Protein AF-U2KWL3-F1 (afdb_monomer_lite)

pLDDT: mean 84.76, std 9.49, range [51.09, 94.06]

Foldseek 3Di:
DKDKDFADLVNLLVVQLVCCVPPPVNVVVLVVVLVCQLCVLVVVVVVVCVVVDVVVQDPVNVVVSCVVSVVVSVCSNVVSVVVVSVVSSVVSVCVVVVPVVPLPGTMWMWDDDPVDIDIDRD

Radius of gyration: 23.92 Å; chains: 1; bounding box: 56×31×62 Å

Secondary structure (DSSP, 8-state):
-EEEEEE-HHHHHHHHHHHHHH-HHHHHHHHHHHHHHHHHHHHHHHHHHHHH-TTT--HHHHHHHHHHHHHHHHHHHHHHHHHHHHHHHHHHHHHHHHSTT-TTSEEEEEEE-SS-EEEEE-

Structure (mmCIF, N/CA/C/O backbone):
data_AF-U2KWL3-F1
#
_entry.id   AF-U2KWL3-F1
#
loop_
_atom_site.group_PDB
_atom_site.id
_atom_site.type_symbol
_atom_site.label_atom_id
_atom_site.label_alt_id
_atom_site.label_comp_id
_atom_site.label_asym_id
_atom_site.label_entity_id
_atom_site.label_seq_id
_atom_site.pdbx_PDB_ins_code
_atom_site.Cartn_x
_atom_site.Cartn_y
_atom_site.Cartn_z
_atom_site.occupancy
_atom_site.B_iso_or_equiv
_atom_site.auth_seq_id
_atom_site.auth_comp_id
_atom_site.auth_asym_id
_atom_site.auth_atom_id
_atom_site.pdbx_PDB_model_num
ATOM 1 N N . MET A 1 1 ? -26.536 -14.827 24.496 1.00 86.06 1 MET A N 1
ATOM 2 C CA . MET A 1 1 ? -25.288 -14.436 25.205 1.00 86.06 1 MET A CA 1
ATOM 3 C C . MET A 1 1 ? -25.002 -12.953 24.963 1.00 86.06 1 MET A C 1
ATOM 5 O O . MET A 1 1 ? -25.214 -12.506 23.842 1.00 86.06 1 MET A O 1
ATOM 9 N N . LYS A 1 2 ? -24.570 -12.182 25.977 1.00 82.00 2 LYS A N 1
ATOM 10 C CA . LYS A 1 2 ? -24.229 -10.749 25.838 1.00 82.00 2 LYS A CA 1
ATOM 11 C C . LYS A 1 2 ? -22.716 -10.561 25.938 1.00 82.00 2 LYS A C 1
ATOM 13 O O . LYS A 1 2 ? -22.127 -10.985 26.926 1.00 82.00 2 LYS A O 1
ATOM 18 N N . PHE A 1 3 ? -22.121 -9.891 24.957 1.00 85.31 3 PHE A N 1
ATOM 19 C CA . PHE A 1 3 ? -20.721 -9.477 24.981 1.00 85.31 3 PHE A CA 1
ATOM 20 C C . PHE A 1 3 ? -20.626 -7.965 24.932 1.00 85.31 3 PHE A C 1
ATOM 22 O O . PHE A 1 3 ? -21.244 -7.329 24.082 1.00 85.31 3 PHE A O 1
ATOM 29 N N . THR A 1 4 ? -19.832 -7.398 25.829 1.00 85.00 4 THR A N 1
ATOM 30 C CA . THR A 1 4 ? -19.517 -5.973 25.824 1.00 85.00 4 THR A CA 1
ATOM 31 C C . THR A 1 4 ? -18.040 -5.792 25.556 1.00 85.00 4 THR A C 1
ATOM 33 O O . THR A 1 4 ? -17.223 -6.406 26.238 1.00 85.00 4 THR A O 1
ATOM 36 N N . PHE A 1 5 ? -17.704 -4.949 24.593 1.00 86.00 5 PHE A N 1
ATOM 37 C CA . PHE A 1 5 ? -16.324 -4.603 24.273 1.00 86.00 5 PHE A CA 1
ATOM 38 C C . PHE A 1 5 ? -16.241 -3.117 23.953 1.00 86.00 5 PHE A C 1
ATOM 40 O O . PHE A 1 5 ? -17.236 -2.504 23.568 1.00 86.00 5 PHE A O 1
ATOM 47 N N . ASP A 1 6 ? -15.066 -2.541 24.149 1.00 87.75 6 ASP A N 1
ATOM 48 C CA . ASP A 1 6 ? -14.774 -1.165 23.772 1.00 87.75 6 ASP A CA 1
ATOM 49 C C . ASP A 1 6 ? -13.910 -1.194 22.515 1.00 87.75 6 ASP A C 1
ATOM 51 O O . ASP A 1 6 ? -12.843 -1.807 22.522 1.00 87.75 6 ASP A O 1
ATOM 55 N N . LEU A 1 7 ? -14.410 -0.624 21.417 1.00 87.12 7 LEU A N 1
ATOM 56 C CA . LEU A 1 7 ? -13.676 -0.616 20.160 1.00 87.12 7 LEU A CA 1
ATOM 57 C C . LEU A 1 7 ? -12.775 0.614 20.110 1.00 87.12 7 LEU A C 1
ATOM 59 O O . LEU A 1 7 ? -13.253 1.741 19.936 1.00 87.12 7 LEU A O 1
ATOM 63 N N . THR A 1 8 ? -11.469 0.384 20.228 1.00 89.62 8 THR A N 1
ATOM 64 C CA . THR A 1 8 ? -10.476 1.454 20.156 1.00 89.62 8 THR A CA 1
ATOM 65 C C . THR A 1 8 ? -10.111 1.790 18.707 1.00 89.62 8 THR A C 1
ATOM 67 O O . THR A 1 8 ? -10.338 1.015 17.774 1.00 89.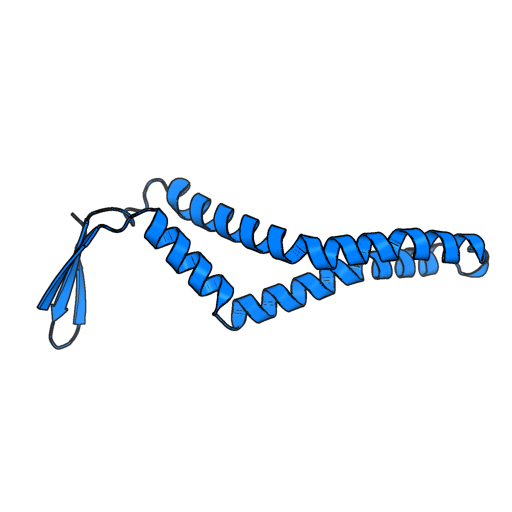62 8 THR A O 1
ATOM 70 N N . GLU A 1 9 ? -9.500 2.961 18.497 1.00 88.38 9 GLU A N 1
ATOM 71 C CA . GLU A 1 9 ? -8.929 3.321 17.192 1.00 88.38 9 GLU A CA 1
ATOM 72 C C . GLU A 1 9 ? -7.882 2.296 16.738 1.00 88.38 9 GLU A C 1
ATOM 74 O O . GLU A 1 9 ? -7.845 1.934 15.561 1.00 88.38 9 GLU A O 1
ATOM 79 N N . GLN A 1 10 ? -7.031 1.830 17.657 1.00 89.06 10 GLN A N 1
ATOM 80 C CA . GLN A 1 10 ? -5.968 0.883 17.327 1.00 89.06 10 GLN A CA 1
ATOM 81 C C . GLN A 1 10 ? -6.550 -0.439 16.831 1.00 89.06 10 GLN A C 1
ATOM 83 O O . GLN A 1 10 ? -6.139 -0.902 15.769 1.00 89.06 10 GLN A O 1
ATOM 88 N N . ASP A 1 11 ? -7.579 -0.962 17.500 1.00 90.19 11 ASP A N 1
ATOM 89 C CA . ASP A 1 11 ? -8.256 -2.194 17.081 1.00 90.19 11 ASP A CA 1
ATOM 90 C C . ASP A 1 11 ? -8.844 -2.066 15.672 1.00 90.19 11 ASP A C 1
ATOM 92 O O . ASP A 1 11 ? -8.701 -2.963 14.837 1.00 90.19 11 ASP A O 1
ATOM 96 N N . TYR A 1 12 ? -9.464 -0.920 15.368 1.00 88.81 12 TYR A N 1
ATOM 97 C CA . TYR A 1 12 ? -10.001 -0.645 14.038 1.00 88.81 12 TYR A CA 1
ATOM 98 C C . TYR A 1 12 ? -8.898 -0.623 12.970 1.00 88.81 12 TYR A C 1
ATOM 100 O O . TYR A 1 12 ? -9.040 -1.235 11.904 1.00 88.81 12 TYR A O 1
ATOM 108 N N . LEU A 1 13 ? -7.794 0.081 13.230 1.00 92.00 13 LEU A N 1
ATOM 109 C CA . LEU A 1 13 ? -6.683 0.183 12.283 1.00 92.00 13 LEU A CA 1
ATOM 110 C C . LEU A 1 13 ? -5.998 -1.167 12.074 1.00 92.00 13 LEU A C 1
ATOM 112 O O . LEU A 1 13 ? -5.724 -1.533 10.928 1.00 92.00 13 LEU A O 1
ATOM 116 N N . ASP A 1 14 ? -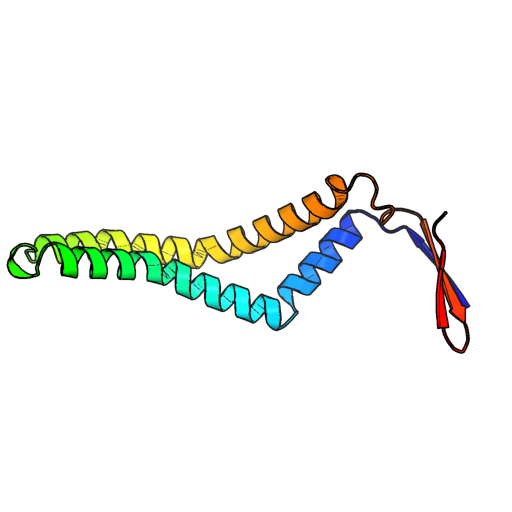5.774 -1.921 13.144 1.00 93.38 14 ASP A N 1
ATOM 117 C CA . ASP A 1 14 ? -5.128 -3.227 13.091 1.00 93.38 14 ASP A CA 1
ATOM 118 C C . ASP A 1 14 ? -5.992 -4.246 12.354 1.00 93.38 14 ASP A C 1
ATOM 120 O O . ASP A 1 14 ? -5.485 -4.954 11.481 1.00 93.38 14 ASP A O 1
ATOM 124 N N . PHE A 1 15 ? -7.306 -4.259 12.591 1.00 91.25 15 PHE A N 1
ATOM 125 C CA . PHE A 1 15 ? -8.242 -5.108 11.854 1.00 91.25 15 PHE A CA 1
ATOM 126 C C . PHE A 1 15 ? -8.247 -4.803 10.346 1.00 91.25 15 PHE A C 1
ATOM 128 O O . PHE A 1 15 ? -8.163 -5.708 9.503 1.00 91.25 15 PHE A O 1
ATOM 135 N N . ASN A 1 16 ? -8.291 -3.521 9.978 1.00 91.81 16 ASN A N 1
ATOM 136 C CA . ASN A 1 16 ? -8.260 -3.109 8.575 1.00 91.81 16 ASN A CA 1
ATOM 137 C C . ASN A 1 16 ? -6.918 -3.461 7.916 1.00 91.81 16 ASN A C 1
ATOM 139 O O . ASN A 1 16 ? -6.885 -4.027 6.821 1.00 91.81 16 ASN A O 1
ATOM 143 N N . MET A 1 17 ? -5.799 -3.198 8.593 1.00 93.62 17 MET A N 1
ATOM 144 C CA . MET A 1 17 ? -4.469 -3.535 8.081 1.00 93.62 17 MET A CA 1
ATOM 145 C C . MET A 1 17 ? -4.251 -5.048 7.995 1.00 93.62 17 MET A C 1
ATOM 147 O O . MET A 1 17 ? -3.616 -5.522 7.049 1.00 93.62 17 MET A O 1
ATOM 151 N N . PHE A 1 18 ? -4.804 -5.824 8.928 1.00 94.06 18 PHE A N 1
ATOM 152 C CA . PHE A 1 18 ? -4.819 -7.282 8.862 1.00 94.06 18 PHE A CA 1
ATOM 153 C C . PHE A 1 18 ? -5.575 -7.767 7.622 1.00 94.06 18 PHE A C 1
ATOM 155 O O . PHE A 1 18 ? -5.071 -8.618 6.883 1.00 94.06 18 PHE A O 1
ATOM 162 N N . THR A 1 19 ? -6.738 -7.181 7.337 1.00 92.12 19 THR A N 1
ATOM 163 C CA . THR A 1 19 ? -7.533 -7.503 6.146 1.00 92.12 19 THR A CA 1
ATOM 164 C C . THR A 1 19 ? -6.759 -7.195 4.864 1.00 92.12 19 THR A C 1
ATOM 166 O O . THR A 1 19 ? -6.645 -8.050 3.986 1.00 92.12 19 THR A O 1
ATOM 169 N N . VAL A 1 20 ? -6.134 -6.019 4.775 1.00 91.69 20 VAL A N 1
ATOM 170 C CA . VAL A 1 20 ? -5.308 -5.626 3.622 1.00 91.69 20 VAL A CA 1
ATOM 171 C C . VAL A 1 20 ? -4.135 -6.589 3.398 1.00 91.69 20 VAL A C 1
ATOM 173 O O . VAL A 1 20 ? -3.805 -6.911 2.254 1.00 91.69 20 VAL A O 1
ATOM 176 N N . LYS A 1 21 ? -3.503 -7.081 4.470 1.00 91.19 21 LYS A N 1
ATOM 177 C CA . LYS A 1 21 ? -2.346 -7.988 4.380 1.00 91.19 21 LYS A CA 1
ATOM 178 C C . LYS A 1 21 ? -2.730 -9.417 3.990 1.00 91.19 21 LYS A C 1
ATOM 180 O O . LYS A 1 21 ? -2.004 -10.050 3.222 1.00 91.19 21 LYS A O 1
ATOM 185 N N . ASN A 1 22 ? -3.853 -9.926 4.494 1.00 92.75 22 ASN A N 1
ATOM 186 C CA . ASN A 1 22 ? -4.202 -11.345 4.376 1.00 92.75 22 ASN A CA 1
ATOM 187 C C . ASN A 1 22 ? -5.209 -11.640 3.265 1.00 92.75 22 ASN A C 1
ATOM 189 O O . ASN A 1 22 ? -5.176 -12.715 2.655 1.00 92.75 22 ASN A O 1
ATOM 193 N N . TYR A 1 23 ? -6.088 -10.698 2.945 1.00 93.62 23 TYR A N 1
ATOM 194 C CA . TYR A 1 23 ? -7.148 -10.955 1.986 1.00 93.62 23 TYR A CA 1
ATOM 195 C C . TYR A 1 23 ? -6.601 -11.056 0.556 1.00 93.62 23 TYR A C 1
ATOM 197 O O . TYR A 1 23 ? -5.737 -10.285 0.123 1.00 93.62 23 TYR A O 1
ATOM 205 N N . GLN A 1 24 ? -7.070 -12.054 -0.198 1.00 92.88 24 GLN A N 1
ATOM 206 C CA . GLN A 1 24 ? -6.495 -12.389 -1.506 1.00 92.88 24 GLN A CA 1
ATOM 207 C C . GLN A 1 24 ? -6.670 -11.261 -2.529 1.00 92.88 24 GLN A C 1
ATOM 209 O O . GLN A 1 24 ? -5.773 -11.028 -3.339 1.00 92.88 24 GLN A O 1
ATOM 214 N N . PHE A 1 25 ? -7.791 -10.540 -2.470 1.00 90.81 25 PHE A N 1
ATOM 215 C CA . PHE A 1 25 ? -8.064 -9.397 -3.337 1.00 90.81 25 PHE A CA 1
ATOM 216 C C . PHE A 1 25 ? -6.996 -8.303 -3.195 1.00 90.81 25 PHE A C 1
ATOM 218 O O . PHE A 1 25 ? -6.358 -7.941 -4.184 1.00 90.81 25 PHE A O 1
ATOM 225 N N . TYR A 1 26 ? -6.717 -7.853 -1.967 1.00 89.88 26 TYR A N 1
ATOM 226 C CA . TYR A 1 26 ? -5.700 -6.829 -1.710 1.00 89.88 26 TYR A CA 1
ATOM 227 C C . TYR A 1 26 ? -4.290 -7.312 -2.046 1.00 89.88 26 TYR A C 1
ATOM 229 O O . TYR A 1 26 ? -3.508 -6.561 -2.629 1.00 89.88 26 TYR A O 1
ATOM 237 N N . ARG A 1 27 ? -3.970 -8.586 -1.781 1.00 91.75 27 ARG A N 1
ATOM 238 C CA . ARG A 1 27 ? -2.689 -9.177 -2.206 1.00 91.75 27 ARG A CA 1
ATOM 239 C C . ARG A 1 27 ? -2.516 -9.148 -3.727 1.00 91.75 27 ARG A C 1
ATOM 241 O O . ARG A 1 27 ? -1.446 -8.775 -4.209 1.00 91.75 27 ARG A O 1
ATOM 248 N N . ARG A 1 28 ? -3.561 -9.499 -4.487 1.00 92.88 28 ARG A N 1
ATOM 249 C CA . ARG A 1 28 ? -3.551 -9.432 -5.958 1.00 92.88 28 ARG A CA 1
ATOM 250 C C . ARG A 1 28 ? -3.405 -7.993 -6.444 1.00 92.88 28 ARG A C 1
ATOM 252 O O . ARG A 1 28 ? -2.524 -7.733 -7.256 1.00 92.88 28 ARG A O 1
ATOM 259 N N . GLN A 1 29 ? -4.193 -7.060 -5.909 1.00 91.56 29 GLN A N 1
ATOM 260 C CA . GLN A 1 29 ? -4.099 -5.642 -6.266 1.00 91.56 29 GLN A CA 1
ATOM 261 C C . GLN A 1 29 ? -2.711 -5.062 -5.984 1.00 91.56 29 GLN A C 1
ATOM 263 O O . GLN A 1 29 ? -2.122 -4.442 -6.864 1.00 91.56 29 GLN A O 1
ATOM 268 N N . ARG A 1 30 ? -2.142 -5.319 -4.799 1.00 92.12 30 ARG A N 1
ATOM 269 C CA . ARG A 1 30 ? -0.783 -4.887 -4.444 1.00 92.12 30 ARG A CA 1
ATOM 270 C C . ARG A 1 30 ? 0.247 -5.423 -5.434 1.00 92.12 30 ARG A C 1
ATOM 272 O O . ARG A 1 30 ? 1.131 -4.680 -5.849 1.00 92.12 30 ARG A O 1
ATOM 279 N N . LYS A 1 31 ? 0.140 -6.697 -5.827 1.00 93.12 31 LYS A N 1
ATOM 280 C CA . LYS A 1 31 ? 1.049 -7.304 -6.810 1.00 93.12 31 LYS A CA 1
ATOM 281 C C . LYS A 1 31 ? 0.904 -6.653 -8.189 1.00 93.12 31 LYS A C 1
ATOM 283 O O . LYS A 1 31 ? 1.918 -6.317 -8.789 1.00 93.12 31 LYS A O 1
ATOM 288 N N . LEU A 1 32 ? -0.327 -6.443 -8.658 1.00 93.50 32 LEU A N 1
ATOM 289 C CA . LEU A 1 32 ? -0.602 -5.791 -9.942 1.00 93.50 32 LEU A CA 1
ATOM 290 C C . LEU A 1 32 ? -0.069 -4.358 -9.970 1.00 93.50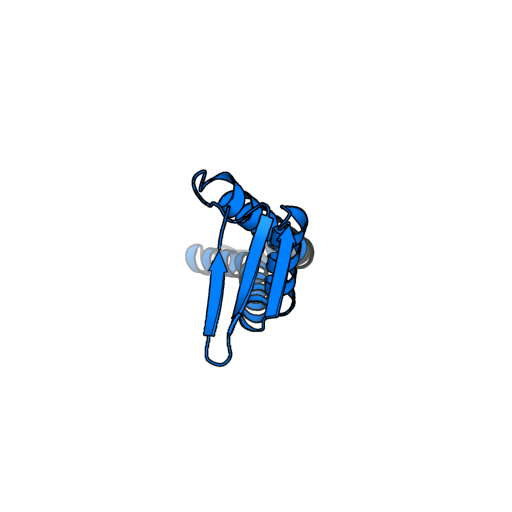 32 LEU A C 1
ATOM 292 O O . LEU A 1 32 ? 0.682 -4.013 -10.872 1.00 93.50 32 LEU A O 1
ATOM 296 N N . LEU A 1 33 ? -0.380 -3.553 -8.952 1.00 92.19 33 LEU A N 1
ATOM 297 C CA . LEU A 1 33 ? 0.099 -2.174 -8.854 1.00 92.19 33 LEU A CA 1
ATOM 298 C C . LEU A 1 33 ? 1.625 -2.098 -8.776 1.00 92.19 33 LEU A C 1
ATOM 300 O O . LEU A 1 33 ? 2.215 -1.231 -9.411 1.00 92.19 33 LEU A O 1
ATOM 304 N N . ARG A 1 34 ? 2.273 -3.025 -8.057 1.00 92.56 34 ARG A N 1
ATOM 305 C CA . ARG A 1 34 ? 3.739 -3.108 -8.013 1.00 92.56 34 ARG A CA 1
ATOM 306 C C . ARG A 1 34 ? 4.323 -3.363 -9.401 1.00 92.56 34 ARG A C 1
ATOM 308 O O . ARG A 1 34 ? 5.262 -2.683 -9.785 1.00 92.56 34 ARG A O 1
ATOM 315 N N . ILE A 1 35 ? 3.762 -4.316 -10.147 1.00 93.00 35 ILE A N 1
ATOM 316 C CA . ILE A 1 35 ? 4.213 -4.637 -11.509 1.00 93.00 35 ILE A CA 1
ATOM 317 C C . ILE A 1 35 ? 3.998 -3.438 -12.434 1.00 93.00 35 ILE A C 1
ATOM 319 O O . ILE A 1 35 ? 4.935 -3.024 -13.106 1.00 93.00 35 ILE A O 1
ATOM 323 N N . ILE A 1 36 ? 2.798 -2.851 -12.428 1.00 92.25 36 ILE A N 1
ATOM 324 C CA . ILE A 1 36 ? 2.467 -1.687 -13.259 1.00 92.25 36 ILE A CA 1
ATOM 325 C C . ILE A 1 36 ? 3.439 -0.542 -12.964 1.00 92.25 36 ILE A C 1
ATOM 327 O O . ILE A 1 36 ? 4.058 -0.023 -13.885 1.00 92.25 36 ILE A O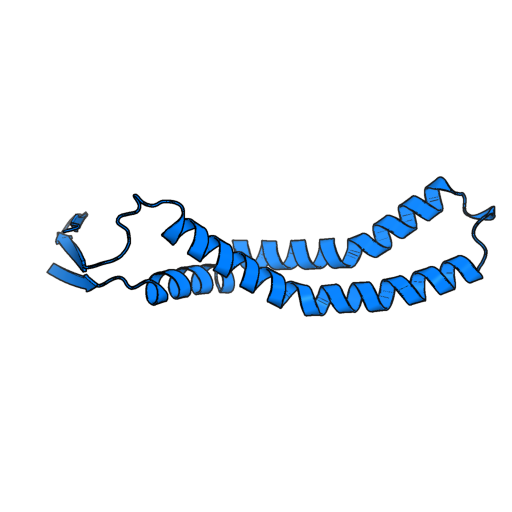 1
ATOM 331 N N . LEU A 1 37 ? 3.636 -0.190 -11.691 1.00 90.62 37 LEU A N 1
ATOM 332 C CA . LEU A 1 37 ? 4.497 0.929 -11.306 1.00 90.62 37 LEU A CA 1
ATOM 333 C C . LEU A 1 37 ? 5.966 0.699 -11.678 1.00 90.62 37 LEU A C 1
ATOM 335 O O . LEU A 1 37 ? 6.645 1.632 -12.093 1.00 90.62 37 LEU A O 1
ATOM 339 N N . THR A 1 38 ? 6.450 -0.539 -11.575 1.00 90.69 38 THR A N 1
ATOM 340 C CA . THR A 1 38 ? 7.806 -0.901 -12.004 1.00 90.69 38 THR A CA 1
ATOM 341 C C . THR A 1 38 ? 7.962 -0.903 -13.529 1.00 90.69 38 THR A C 1
ATOM 343 O O . THR A 1 38 ? 9.064 -0.678 -14.014 1.00 90.69 38 THR A O 1
ATOM 346 N N . LEU A 1 39 ? 6.888 -1.114 -14.295 1.00 90.88 39 LEU A N 1
ATOM 347 C CA . LEU A 1 39 ? 6.923 -1.121 -15.763 1.00 90.88 39 LEU A CA 1
ATOM 348 C C . LEU A 1 39 ? 6.676 0.251 -16.401 1.00 90.88 39 LEU A C 1
ATOM 350 O O . LEU A 1 39 ? 7.106 0.461 -17.534 1.00 90.88 39 LEU A O 1
ATOM 354 N N . ILE A 1 40 ? 6.027 1.188 -15.700 1.00 90.12 40 ILE A N 1
ATOM 355 C CA . ILE A 1 40 ? 5.769 2.552 -16.197 1.00 90.12 40 ILE A CA 1
ATOM 356 C C . ILE A 1 40 ? 7.025 3.213 -16.796 1.00 90.12 40 ILE A C 1
ATOM 358 O O . ILE A 1 40 ? 6.924 3.695 -17.923 1.00 90.12 40 ILE A O 1
ATOM 362 N N . PRO A 1 41 ? 8.201 3.200 -16.134 1.00 86.06 41 PRO A N 1
ATOM 363 C CA . PRO A 1 41 ? 9.408 3.827 -16.673 1.00 86.06 41 PRO A CA 1
ATOM 364 C C . PRO A 1 41 ? 9.820 3.249 -18.041 1.00 86.06 41 PRO A C 1
ATOM 366 O O . PRO A 1 41 ? 10.137 3.986 -18.975 1.00 86.06 41 PRO A O 1
ATOM 369 N N . PHE A 1 42 ? 9.719 1.929 -18.210 1.00 86.69 42 PHE A N 1
ATOM 370 C CA . PHE A 1 42 ? 9.989 1.265 -19.488 1.00 86.69 42 PHE A CA 1
ATOM 371 C C . PHE A 1 42 ? 8.944 1.607 -20.552 1.00 86.69 42 PHE A C 1
ATOM 373 O O . PHE A 1 42 ? 9.301 1.880 -21.696 1.00 86.69 42 PHE A O 1
ATOM 380 N N . GLY A 1 43 ? 7.663 1.653 -20.172 1.00 87.56 43 GLY A N 1
ATOM 381 C CA . GLY A 1 43 ? 6.582 2.077 -21.062 1.00 87.56 43 GLY A CA 1
ATOM 382 C C . GLY A 1 43 ? 6.778 3.507 -21.570 1.00 87.56 43 GLY A C 1
ATOM 383 O O . GLY A 1 43 ? 6.607 3.761 -22.760 1.00 87.56 43 GLY A O 1
ATOM 384 N N . THR A 1 44 ? 7.213 4.426 -20.702 1.00 84.88 44 THR A N 1
ATOM 385 C CA . THR A 1 44 ? 7.512 5.808 -21.106 1.00 84.88 44 THR A CA 1
ATOM 386 C C . THR A 1 44 ? 8.672 5.888 -22.092 1.00 84.88 44 THR A C 1
ATOM 388 O O . THR A 1 44 ? 8.582 6.632 -23.064 1.00 84.88 44 THR A O 1
ATOM 391 N N . GLY A 1 45 ? 9.717 5.074 -21.911 1.00 83.00 45 GLY A N 1
ATOM 392 C CA . GLY A 1 45 ? 10.811 4.993 -22.881 1.00 83.00 45 GLY A CA 1
ATOM 393 C C . GLY A 1 45 ? 10.395 4.432 -24.225 1.00 83.00 45 GLY A C 1
ATOM 394 O O . GLY A 1 45 ? 10.812 4.950 -25.254 1.00 83.00 45 GLY A O 1
ATOM 395 N N . LEU A 1 46 ? 9.548 3.401 -24.226 1.00 84.62 46 LEU A N 1
ATOM 396 C CA . LEU A 1 46 ? 9.036 2.812 -25.459 1.00 84.62 46 LEU A CA 1
ATOM 397 C C . LEU A 1 46 ? 8.210 3.828 -26.255 1.00 84.62 46 LEU A C 1
ATOM 399 O O . LEU A 1 46 ? 8.386 3.946 -27.462 1.00 84.62 46 LEU A O 1
ATOM 403 N N . ILE A 1 47 ? 7.339 4.584 -25.581 1.00 86.75 47 ILE A N 1
ATOM 404 C CA . ILE A 1 47 ? 6.548 5.646 -26.217 1.00 86.75 47 ILE A CA 1
ATOM 405 C C . ILE A 1 47 ? 7.469 6.725 -26.790 1.00 86.75 47 ILE A C 1
ATOM 407 O O . ILE A 1 47 ? 7.293 7.129 -27.934 1.00 86.75 47 ILE A O 1
ATOM 411 N N . PHE A 1 48 ? 8.466 7.164 -26.020 1.00 83.06 48 PHE A N 1
ATOM 412 C CA . PHE A 1 48 ? 9.434 8.161 -26.471 1.00 83.06 48 PHE A CA 1
ATOM 413 C C . PHE A 1 48 ? 10.204 7.685 -27.712 1.00 83.06 48 PHE A C 1
ATOM 415 O O . PHE A 1 48 ? 10.309 8.410 -28.698 1.00 83.06 48 PHE A O 1
ATOM 422 N N . TRP A 1 49 ? 10.641 6.423 -27.706 1.00 79.94 49 TRP A N 1
ATOM 423 C CA . TRP A 1 49 ? 11.309 5.786 -28.839 1.00 79.94 49 TRP A CA 1
ATOM 424 C C . TRP A 1 49 ? 10.425 5.700 -30.091 1.00 79.94 49 TRP A C 1
ATOM 426 O O . TRP A 1 49 ? 10.888 5.990 -31.194 1.00 79.94 49 TRP A O 1
ATOM 436 N N . LEU A 1 50 ? 9.143 5.360 -29.927 1.00 83.38 50 LEU A N 1
ATOM 437 C CA . LEU A 1 50 ? 8.175 5.310 -31.027 1.00 83.38 50 LEU A CA 1
ATOM 438 C C . LEU A 1 50 ? 7.858 6.697 -31.610 1.00 83.38 50 LEU A C 1
ATOM 440 O O . LEU A 1 50 ? 7.611 6.798 -32.808 1.00 83.38 50 LEU A O 1
ATOM 444 N N . LEU A 1 51 ? 7.846 7.749 -30.784 1.00 83.81 51 LEU A N 1
ATOM 445 C CA . LEU A 1 51 ? 7.501 9.111 -31.207 1.00 83.81 51 LEU A CA 1
ATOM 446 C C . LEU A 1 51 ? 8.660 9.845 -31.892 1.00 83.81 51 LEU A C 1
ATOM 448 O O . LEU A 1 51 ? 8.431 10.547 -32.874 1.00 83.81 51 LEU A O 1
ATOM 452 N N . GLU A 1 52 ? 9.890 9.709 -31.391 1.00 76.81 52 GLU A N 1
ATOM 453 C CA . GLU A 1 52 ? 11.048 10.425 -31.950 1.00 76.81 52 GLU A CA 1
ATOM 454 C C . GLU A 1 52 ? 11.734 9.685 -33.106 1.00 76.81 52 GLU A C 1
ATOM 456 O O . GLU A 1 52 ? 12.458 10.308 -33.885 1.00 76.81 52 GLU A O 1
ATOM 461 N N . GLY A 1 53 ? 11.446 8.391 -33.271 1.00 65.62 53 GLY A N 1
ATOM 462 C CA . GLY A 1 53 ? 11.994 7.549 -34.327 1.00 65.62 53 GLY A CA 1
ATOM 463 C C . GLY A 1 53 ? 13.367 6.978 -33.965 1.00 65.62 53 GLY A C 1
ATOM 464 O O . GLY A 1 53 ? 14.271 7.687 -33.523 1.00 65.62 53 GLY A O 1
ATOM 465 N N . ALA A 1 54 ? 13.539 5.674 -34.199 1.00 62.78 54 ALA A N 1
ATOM 466 C CA . ALA A 1 54 ? 14.747 4.928 -33.839 1.00 62.78 54 ALA A CA 1
ATOM 467 C C . ALA A 1 54 ? 16.040 5.496 -34.454 1.00 62.78 54 ALA A C 1
ATOM 469 O O . ALA A 1 54 ? 17.104 5.363 -33.861 1.00 62.78 54 ALA A O 1
ATOM 470 N N . GLU A 1 55 ? 15.950 6.157 -35.611 1.00 62.09 55 GLU A N 1
ATOM 471 C CA . GLU A 1 55 ? 17.101 6.726 -36.326 1.00 62.09 55 GLU A CA 1
ATOM 472 C C . GLU A 1 55 ? 17.680 7.984 -35.660 1.00 62.09 55 GLU A C 1
ATOM 474 O O . GLU A 1 55 ? 18.849 8.303 -35.867 1.00 62.09 55 GLU A O 1
ATOM 479 N N . ARG A 1 56 ? 16.894 8.694 -34.836 1.00 61.41 56 ARG A N 1
ATOM 480 C CA . ARG A 1 56 ? 17.373 9.854 -34.060 1.00 61.41 56 ARG A CA 1
ATOM 481 C C . ARG A 1 56 ? 18.000 9.460 -32.726 1.00 61.41 56 ARG A C 1
ATOM 483 O O . ARG A 1 56 ? 18.753 10.241 -32.147 1.00 61.41 56 ARG A O 1
ATOM 490 N N . LEU A 1 57 ? 17.689 8.265 -32.235 1.00 67.69 57 LEU A N 1
ATOM 491 C CA . LEU A 1 57 ? 18.081 7.798 -30.913 1.00 67.69 57 LEU A CA 1
ATOM 492 C C . LEU A 1 57 ? 19.332 6.931 -31.040 1.00 67.69 57 LEU A C 1
ATOM 494 O O . LEU A 1 57 ? 19.269 5.725 -31.265 1.00 67.69 57 LEU A O 1
ATOM 498 N N . GLY A 1 58 ? 20.491 7.577 -30.914 1.00 73.88 58 GLY A N 1
ATOM 499 C CA . GLY A 1 58 ? 21.783 6.898 -30.887 1.00 73.88 58 GLY A CA 1
ATOM 500 C C . GLY A 1 58 ? 21.936 5.952 -29.689 1.00 73.88 58 GLY A C 1
ATOM 501 O O . GLY A 1 58 ? 21.183 6.007 -28.714 1.00 73.88 58 GLY A O 1
ATOM 502 N N . VAL A 1 59 ? 22.963 5.099 -29.740 1.00 78.81 59 VAL A N 1
ATOM 503 C CA . VAL A 1 59 ? 23.283 4.118 -28.683 1.00 78.81 59 VAL A CA 1
ATOM 504 C C . VAL A 1 59 ? 23.417 4.784 -27.307 1.00 78.81 59 VAL A C 1
ATOM 506 O O . VAL A 1 59 ? 22.941 4.237 -26.313 1.00 78.81 59 VAL A O 1
ATOM 509 N N . ASP A 1 60 ? 23.967 5.998 -27.255 1.00 82.44 60 ASP A N 1
ATOM 510 C CA . ASP A 1 60 ? 24.140 6.772 -26.021 1.00 82.44 60 ASP A CA 1
ATOM 511 C C . ASP A 1 60 ? 22.813 7.086 -25.321 1.00 82.44 60 ASP A C 1
ATOM 513 O O . ASP A 1 60 ? 22.729 7.036 -24.092 1.00 82.44 60 ASP A O 1
ATOM 517 N N . PHE A 1 61 ? 21.748 7.347 -26.088 1.00 82.00 61 PHE A N 1
ATOM 518 C CA . PHE A 1 61 ? 20.418 7.573 -25.528 1.00 82.00 61 PHE A CA 1
ATOM 519 C C . PHE A 1 61 ? 19.874 6.302 -24.872 1.00 82.00 61 PHE A C 1
ATOM 521 O O . PHE A 1 61 ? 19.363 6.352 -23.756 1.00 82.00 61 PHE A O 1
ATOM 528 N N . ILE A 1 62 ? 20.017 5.153 -25.539 1.00 82.25 62 ILE A N 1
ATOM 529 C CA . ILE A 1 62 ? 19.551 3.859 -25.020 1.00 82.25 62 ILE A CA 1
ATOM 530 C C . ILE A 1 62 ? 20.293 3.516 -23.726 1.00 82.25 62 ILE A C 1
ATOM 532 O O . ILE A 1 62 ? 19.670 3.123 -22.737 1.00 82.25 62 ILE A O 1
ATOM 536 N N . VAL A 1 63 ? 21.615 3.703 -23.709 1.00 85.19 63 VAL A N 1
ATOM 537 C CA . VAL A 1 63 ? 22.443 3.464 -22.522 1.00 85.19 63 VAL A CA 1
ATOM 538 C C . VAL A 1 63 ? 22.042 4.409 -21.389 1.00 85.19 63 VAL A C 1
ATOM 540 O O . VAL A 1 63 ? 21.762 3.940 -20.287 1.00 85.19 63 VAL A O 1
ATOM 543 N N . GLY A 1 64 ? 21.934 5.715 -21.650 1.00 87.25 64 GLY A N 1
ATOM 544 C CA . GLY A 1 64 ? 21.512 6.701 -20.650 1.00 87.25 64 GLY A CA 1
ATOM 545 C C . GLY A 1 64 ? 20.115 6.418 -20.091 1.00 87.25 64 GLY A C 1
ATOM 546 O O . GLY A 1 64 ? 19.900 6.472 -18.879 1.00 87.25 64 GLY A O 1
ATOM 547 N N . PHE A 1 65 ? 19.180 6.026 -20.956 1.00 86.50 65 PHE A N 1
ATOM 548 C CA . PHE A 1 65 ? 17.828 5.643 -20.572 1.00 86.50 65 PHE A CA 1
ATOM 549 C C . PHE A 1 65 ? 17.820 4.412 -19.657 1.00 86.50 65 PHE A C 1
ATOM 551 O O . PHE A 1 65 ? 17.204 4.444 -18.592 1.00 86.50 65 PHE A O 1
ATOM 558 N N . LEU A 1 66 ? 18.536 3.341 -20.016 1.00 87.56 66 LEU A N 1
ATOM 559 C CA . LEU A 1 66 ? 18.627 2.139 -19.181 1.00 87.56 66 LEU A CA 1
ATOM 560 C C . LEU A 1 66 ? 19.276 2.440 -17.826 1.00 87.56 66 LEU A C 1
ATOM 562 O O . LEU A 1 66 ? 18.764 2.008 -16.791 1.00 87.56 66 LEU A O 1
ATOM 566 N N . VAL A 1 67 ? 20.356 3.226 -17.823 1.00 90.81 67 VAL A N 1
ATOM 567 C CA . VAL A 1 67 ? 21.054 3.652 -16.602 1.00 90.81 67 VAL A CA 1
ATOM 568 C C . VAL A 1 67 ? 20.136 4.460 -15.685 1.00 90.81 67 VAL A C 1
ATOM 570 O O . VAL A 1 67 ? 20.228 4.310 -14.471 1.00 90.81 67 VAL A O 1
ATOM 573 N N . ALA A 1 68 ? 19.220 5.267 -16.223 1.00 89.12 68 ALA A N 1
ATOM 574 C CA . ALA A 1 68 ? 18.257 6.015 -15.418 1.00 89.12 68 ALA A CA 1
ATOM 575 C C . ALA A 1 68 ? 17.064 5.156 -14.952 1.00 89.12 68 ALA A C 1
ATOM 577 O O . ALA A 1 68 ? 16.646 5.226 -13.792 1.00 89.12 68 ALA A O 1
ATOM 578 N N . MET A 1 69 ? 16.505 4.327 -15.836 1.00 89.12 69 MET A N 1
ATOM 579 C C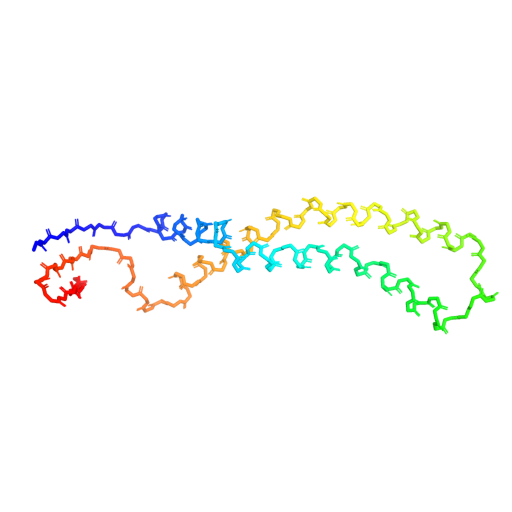A . MET A 1 69 ? 15.266 3.597 -15.560 1.00 89.12 69 MET A CA 1
ATOM 580 C C . MET A 1 69 ? 15.460 2.372 -14.673 1.00 89.12 69 MET A C 1
ATOM 582 O O . MET A 1 69 ? 14.558 2.047 -13.898 1.00 89.12 69 MET A O 1
ATOM 586 N N . ILE A 1 70 ? 16.604 1.686 -14.749 1.00 89.69 70 ILE A N 1
ATOM 587 C CA . ILE A 1 70 ? 16.866 0.498 -13.925 1.00 89.69 70 ILE A CA 1
ATOM 588 C C . ILE A 1 70 ? 16.880 0.862 -12.426 1.00 89.69 70 ILE A C 1
ATOM 590 O O . ILE A 1 70 ? 16.093 0.271 -11.678 1.00 89.69 70 ILE A O 1
ATOM 594 N N . PRO A 1 71 ? 17.664 1.856 -11.957 1.00 92.06 71 PRO A N 1
ATOM 595 C CA . PRO A 1 71 ? 17.632 2.291 -10.562 1.00 92.06 71 PRO A CA 1
ATOM 596 C C . PRO A 1 71 ? 16.253 2.783 -10.125 1.00 92.06 71 PRO A C 1
ATOM 598 O O . PRO A 1 71 ? 15.807 2.455 -9.027 1.00 92.06 71 PRO A O 1
ATOM 601 N N . LEU A 1 72 ? 15.546 3.521 -10.987 1.00 90.75 72 LEU A N 1
ATOM 602 C CA . LEU A 1 72 ? 14.199 4.011 -10.692 1.00 90.75 72 LEU A CA 1
ATOM 603 C C . LEU A 1 72 ? 13.197 2.858 -10.514 1.00 90.75 72 LEU A C 1
ATOM 605 O O . LEU A 1 72 ? 12.390 2.855 -9.585 1.00 90.75 72 LEU A O 1
ATOM 609 N N . SER A 1 73 ? 13.287 1.836 -11.361 1.00 90.56 73 SER A N 1
ATOM 610 C CA . SER A 1 73 ? 12.449 0.637 -11.288 1.00 90.56 73 SER A CA 1
ATOM 611 C C . SER A 1 73 ? 12.728 -0.168 -10.019 1.00 90.56 73 SER A C 1
ATOM 613 O O . SER A 1 73 ? 11.791 -0.627 -9.361 1.00 90.56 73 SER A O 1
ATOM 615 N N . ILE A 1 74 ? 14.003 -0.282 -9.628 1.00 91.69 74 ILE A N 1
ATOM 616 C CA . ILE A 1 74 ? 14.428 -0.883 -8.356 1.00 91.69 74 ILE A CA 1
ATOM 617 C C . ILE A 1 74 ? 13.854 -0.083 -7.179 1.00 91.69 74 ILE A C 1
ATOM 619 O O . ILE A 1 74 ? 13.244 -0.665 -6.278 1.00 91.69 74 ILE A O 1
ATOM 623 N N . LEU A 1 75 ? 13.978 1.248 -7.204 1.00 91.88 75 LEU A N 1
ATOM 624 C CA . LEU A 1 75 ? 13.433 2.135 -6.177 1.00 91.88 75 LEU A CA 1
ATOM 625 C C . LEU A 1 75 ? 11.926 1.922 -6.010 1.00 91.88 75 LEU A C 1
ATOM 627 O O . LEU A 1 75 ? 11.455 1.733 -4.888 1.00 91.88 75 LEU A O 1
ATOM 631 N N . PHE A 1 76 ? 11.166 1.881 -7.107 1.00 90.50 76 PHE A N 1
ATOM 632 C CA . PHE A 1 76 ? 9.733 1.604 -7.043 1.00 90.50 76 PHE A CA 1
ATOM 633 C C . PHE A 1 76 ? 9.439 0.197 -6.537 1.00 90.50 76 PHE A C 1
ATOM 635 O O . PHE A 1 76 ? 8.561 0.027 -5.692 1.00 90.50 76 PHE A O 1
ATOM 642 N N . TRP A 1 77 ? 10.194 -0.810 -6.973 1.00 91.25 77 TRP A N 1
ATOM 643 C CA . TRP A 1 77 ? 9.979 -2.187 -6.546 1.00 91.25 77 TRP A CA 1
ATOM 644 C C . TRP A 1 77 ? 10.114 -2.358 -5.028 1.00 91.25 77 TRP A C 1
ATOM 646 O O . TRP A 1 77 ? 9.316 -3.086 -4.427 1.00 91.25 77 TRP A O 1
ATOM 656 N N . PHE A 1 78 ? 11.089 -1.694 -4.402 1.00 91.69 78 PHE A N 1
ATOM 657 C CA . PHE A 1 78 ? 11.330 -1.766 -2.955 1.00 91.69 78 PHE A CA 1
ATOM 658 C C . PHE A 1 78 ? 10.547 -0.726 -2.142 1.00 91.69 78 PHE A C 1
ATOM 660 O O . PHE A 1 78 ? 10.119 -1.019 -1.024 1.00 91.69 78 PHE A O 1
ATOM 667 N N . GLY A 1 79 ? 10.320 0.469 -2.686 1.00 90.31 79 GLY A N 1
ATOM 668 C CA . GLY A 1 79 ? 9.603 1.557 -2.018 1.00 90.31 79 GLY A CA 1
ATOM 669 C C . GLY A 1 79 ? 8.084 1.384 -2.025 1.00 90.31 79 GLY A C 1
ATOM 670 O O . GLY A 1 79 ? 7.420 1.681 -1.028 1.00 90.31 79 GLY A O 1
ATOM 671 N N . PHE A 1 80 ? 7.524 0.835 -3.107 1.00 90.88 80 PHE A N 1
ATOM 672 C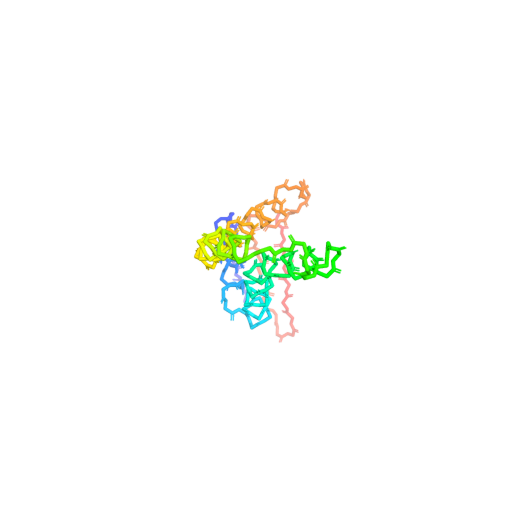 CA . PHE A 1 80 ? 6.077 0.693 -3.276 1.00 90.88 80 PHE A CA 1
ATOM 673 C C . PHE A 1 80 ? 5.390 -0.113 -2.162 1.00 90.88 80 PHE A C 1
ATOM 675 O O . PHE A 1 80 ? 4.369 0.352 -1.659 1.00 90.88 80 PHE A O 1
ATOM 682 N N . PRO A 1 81 ? 5.915 -1.272 -1.709 1.00 88.56 81 PRO A N 1
ATOM 683 C CA . PRO A 1 81 ? 5.316 -2.017 -0.609 1.00 88.56 81 PRO A CA 1
ATOM 684 C C . PRO A 1 81 ? 5.063 -1.162 0.639 1.00 88.56 81 PRO A C 1
ATOM 686 O O . PRO A 1 81 ? 3.969 -1.239 1.191 1.00 88.56 81 PRO A O 1
ATOM 689 N N . LYS A 1 82 ? 6.038 -0.340 1.049 1.00 90.94 82 LYS A N 1
ATOM 690 C CA . LYS A 1 82 ? 5.920 0.539 2.223 1.00 90.94 82 LYS A CA 1
ATOM 691 C C . LYS A 1 82 ? 4.944 1.684 1.966 1.00 90.94 82 LYS A C 1
ATOM 693 O O . LYS A 1 82 ? 4.131 2.008 2.828 1.00 90.94 82 LYS A O 1
ATOM 698 N N . PHE A 1 83 ? 4.999 2.270 0.771 1.00 90.94 83 PHE A N 1
ATOM 699 C CA . PHE A 1 83 ? 4.090 3.340 0.366 1.00 90.94 83 PHE A CA 1
ATOM 700 C C . PHE A 1 83 ? 2.624 2.883 0.351 1.00 90.94 83 PHE A C 1
ATOM 702 O O . PHE A 1 83 ? 1.744 3.595 0.836 1.00 90.94 83 PHE A O 1
ATOM 709 N N . PHE A 1 84 ? 2.361 1.679 -0.160 1.00 91.44 84 PHE A N 1
ATOM 710 C CA . PHE A 1 84 ? 1.025 1.091 -0.206 1.00 91.44 84 PHE A CA 1
ATOM 711 C C . PHE A 1 84 ? 0.456 0.879 1.201 1.00 91.44 84 PHE A C 1
ATOM 713 O O . PHE A 1 84 ? -0.654 1.329 1.483 1.00 91.44 84 PHE A O 1
ATOM 720 N N . ASP A 1 85 ? 1.236 0.271 2.100 1.00 91.44 85 ASP A N 1
ATOM 721 C CA . ASP A 1 85 ? 0.810 0.024 3.480 1.00 91.44 85 ASP A CA 1
ATOM 722 C C . ASP A 1 85 ? 0.540 1.352 4.223 1.00 91.44 85 ASP A C 1
ATOM 724 O O . ASP A 1 85 ? -0.489 1.499 4.884 1.00 91.44 85 ASP A O 1
ATOM 728 N N . ALA A 1 86 ? 1.399 2.364 4.043 1.00 93.00 86 ALA A N 1
ATOM 729 C CA . ALA A 1 86 ? 1.197 3.695 4.623 1.00 93.00 86 ALA A CA 1
ATOM 730 C C . ALA A 1 86 ? -0.045 4.411 4.062 1.00 93.00 86 ALA A C 1
ATOM 732 O O . ALA A 1 86 ? -0.750 5.109 4.794 1.00 93.00 86 ALA A O 1
ATOM 733 N N . THR A 1 87 ? -0.331 4.241 2.770 1.00 91.94 87 THR A N 1
ATOM 734 C CA . THR A 1 87 ? -1.518 4.820 2.125 1.00 91.94 87 THR A CA 1
ATOM 735 C C . THR A 1 87 ? -2.796 4.172 2.646 1.00 91.94 87 THR A C 1
ATOM 737 O O . THR A 1 87 ? -3.744 4.883 2.973 1.00 91.94 87 THR A O 1
ATOM 740 N N . MET A 1 88 ? -2.810 2.844 2.796 1.00 92.44 88 MET A N 1
ATOM 741 C CA . MET A 1 88 ? -3.952 2.128 3.369 1.00 92.44 88 MET A CA 1
ATOM 742 C C . MET A 1 88 ? -4.205 2.531 4.820 1.00 92.44 88 MET A C 1
ATOM 744 O O . MET A 1 88 ? -5.342 2.841 5.168 1.00 92.44 88 MET A O 1
ATOM 748 N N . LEU A 1 89 ? -3.154 2.652 5.635 1.00 93.12 89 LEU A N 1
ATOM 749 C CA . LEU A 1 89 ? -3.278 3.133 7.011 1.00 93.12 89 LEU A CA 1
ATOM 750 C C . LEU A 1 89 ? -3.841 4.561 7.069 1.00 93.12 89 LEU A C 1
ATOM 752 O O . LEU A 1 89 ? -4.744 4.850 7.851 1.00 93.12 89 LEU A O 1
ATOM 756 N N . ARG A 1 90 ? -3.336 5.466 6.220 1.00 90.88 90 ARG A N 1
ATOM 757 C CA . ARG A 1 90 ? -3.852 6.840 6.120 1.00 90.88 90 ARG A CA 1
ATOM 758 C C . ARG A 1 90 ? -5.313 6.869 5.687 1.00 90.88 90 ARG A C 1
ATOM 760 O O . ARG A 1 90 ? -6.061 7.693 6.199 1.00 90.88 90 ARG A O 1
ATOM 767 N N . ASN A 1 91 ? -5.722 6.000 4.767 1.00 89.62 91 ASN A N 1
ATOM 768 C CA . ASN A 1 91 ? -7.111 5.907 4.328 1.00 89.62 91 ASN A CA 1
ATOM 769 C C . ASN A 1 91 ? -8.018 5.354 5.431 1.00 89.62 91 ASN A C 1
ATOM 771 O O . ASN A 1 91 ? -9.073 5.932 5.663 1.00 89.62 91 ASN A O 1
ATOM 775 N N . ALA A 1 92 ? -7.586 4.323 6.162 1.00 89.00 92 ALA A N 1
ATOM 776 C CA . ALA A 1 92 ? -8.321 3.796 7.310 1.00 89.00 92 ALA A CA 1
ATOM 777 C C . ALA A 1 92 ? -8.518 4.871 8.392 1.00 89.00 92 ALA A C 1
ATOM 779 O O . ALA A 1 92 ? -9.642 5.093 8.835 1.00 89.00 92 ALA A O 1
ATOM 780 N N . LYS A 1 93 ? -7.458 5.624 8.727 1.00 89.00 93 LYS A N 1
ATOM 781 C CA . LYS A 1 93 ? -7.550 6.789 9.625 1.00 89.00 93 LYS A CA 1
ATOM 782 C C . LYS A 1 93 ? -8.487 7.860 9.078 1.00 89.00 93 LYS A C 1
ATOM 784 O O . LYS A 1 93 ? -9.319 8.387 9.803 1.00 89.00 93 LYS A O 1
ATOM 789 N N . LYS A 1 94 ? -8.383 8.192 7.789 1.00 86.69 94 LYS A N 1
ATOM 790 C CA . LYS A 1 94 ? -9.282 9.169 7.166 1.00 86.69 94 LYS A CA 1
ATOM 791 C C . LYS A 1 94 ? -10.735 8.730 7.259 1.00 86.69 94 LYS A C 1
ATOM 793 O O . LYS A 1 94 ? -11.550 9.575 7.566 1.00 86.69 94 LYS A O 1
ATOM 798 N N . ILE A 1 95 ? -11.073 7.469 7.015 1.00 84.56 95 ILE A N 1
ATOM 799 C CA . ILE A 1 95 ? -12.459 6.996 7.147 1.00 84.56 95 ILE A CA 1
ATOM 800 C C . ILE A 1 95 ? -12.938 7.190 8.589 1.00 84.56 95 ILE A C 1
ATOM 802 O O . ILE A 1 95 ? -13.990 7.783 8.802 1.00 84.56 95 ILE A O 1
ATOM 806 N N . LEU A 1 96 ? -12.104 6.813 9.560 1.00 83.44 96 LEU A N 1
ATOM 807 C CA . LEU A 1 96 ? -12.406 6.952 10.981 1.00 83.44 96 LEU A CA 1
ATOM 808 C C . LEU A 1 96 ? -12.682 8.407 11.409 1.00 83.44 96 LEU A C 1
ATOM 810 O O . LEU A 1 96 ? -13.635 8.663 12.136 1.00 83.44 96 LEU A O 1
ATOM 814 N N . PHE A 1 97 ? -11.867 9.363 10.946 1.00 77.06 97 PHE A N 1
ATOM 815 C CA . PHE A 1 97 ? -11.936 10.767 11.387 1.00 77.06 97 PHE A CA 1
ATOM 816 C C . PHE A 1 97 ? -12.730 11.702 10.463 1.00 77.06 97 PHE A C 1
ATOM 818 O O . PHE A 1 97 ? -13.232 12.732 10.907 1.00 77.06 97 PHE A O 1
ATOM 825 N N . LYS A 1 98 ? -12.808 11.405 9.162 1.00 67.19 98 LYS A N 1
ATOM 826 C CA . LYS A 1 98 ? -13.434 12.272 8.147 1.00 67.19 98 LYS A CA 1
ATOM 827 C C . LYS A 1 98 ? -14.941 12.053 8.075 1.00 67.19 98 LYS A C 1
ATOM 829 O O . LYS A 1 98 ? -15.669 12.985 7.744 1.00 67.19 98 LYS A O 1
ATOM 834 N N . GLU A 1 99 ? -15.425 10.872 8.442 1.00 56.59 99 GLU A N 1
ATOM 835 C CA . GLU A 1 99 ? -16.836 10.673 8.747 1.00 56.59 99 GLU A CA 1
ATOM 836 C C . GLU A 1 99 ? -17.080 11.007 10.219 1.00 56.59 99 GLU A C 1
ATOM 838 O O . GLU A 1 99 ? -17.335 10.114 11.017 1.00 56.59 99 GLU A O 1
ATOM 843 N N . GLY A 1 100 ? -17.032 12.289 10.602 1.00 51.09 100 GLY A N 1
ATOM 844 C CA . GLY A 1 100 ? -17.312 12.786 11.966 1.00 51.09 100 GLY A CA 1
ATOM 845 C C . GLY A 1 100 ? -18.724 12.491 12.522 1.00 51.09 100 GLY A C 1
ATOM 846 O O . GLY A 1 100 ? -19.191 13.174 13.425 1.00 51.09 100 GLY A O 1
ATOM 847 N N . LYS A 1 101 ? -19.419 11.497 11.957 1.00 53.12 101 LYS A N 1
ATOM 848 C CA . LYS A 1 101 ? -20.685 10.883 12.379 1.00 53.12 101 LYS A CA 1
ATOM 849 C C . LYS A 1 101 ? -20.592 9.360 12.522 1.00 53.12 101 LYS A C 1
ATOM 851 O O . LYS A 1 101 ? -21.588 8.725 12.863 1.00 53.12 101 LYS A O 1
ATOM 856 N N . SER A 1 102 ? -19.444 8.758 12.221 1.00 56.59 102 SER A N 1
ATOM 857 C CA . SER A 1 102 ? -19.272 7.320 12.303 1.00 56.59 102 SER A CA 1
ATOM 858 C C . SER A 1 102 ? -19.137 6.951 13.782 1.00 56.59 102 SER A C 1
ATOM 860 O O . SER A 1 102 ? -18.071 6.982 14.392 1.00 56.59 102 SER A O 1
ATOM 862 N N . ASN A 1 103 ? -20.280 6.671 14.410 1.00 67.62 103 ASN A N 1
ATOM 863 C CA . ASN A 1 103 ? -20.330 6.086 15.739 1.00 67.62 103 ASN A CA 1
ATOM 864 C C . ASN A 1 103 ? -19.868 4.628 15.602 1.00 67.62 103 ASN A C 1
ATOM 866 O O . ASN A 1 103 ? -20.691 3.718 15.684 1.00 67.62 103 ASN A O 1
ATOM 870 N N . ILE A 1 104 ? -18.580 4.418 15.301 1.00 72.88 104 ILE A N 1
ATOM 871 C CA . ILE A 1 104 ? -17.917 3.114 15.143 1.00 72.88 104 ILE A CA 1
ATOM 872 C C . ILE A 1 104 ? -17.094 2.797 16.399 1.00 72.88 104 ILE A C 1
ATOM 874 O O . ILE A 1 104 ? -17.096 1.658 16.854 1.00 72.88 104 ILE A O 1
ATOM 878 N N . LEU A 1 105 ? -16.439 3.803 16.987 1.00 82.31 105 LEU A N 1
ATOM 879 C CA . LEU A 1 105 ? -15.613 3.662 18.191 1.00 82.31 105 LEU A CA 1
ATOM 880 C C . LEU A 1 105 ? -16.446 3.644 19.476 1.00 82.31 105 LEU A C 1
ATOM 882 O O . LEU A 1 105 ? -17.615 4.035 19.478 1.00 82.31 105 LEU A O 1
ATOM 886 N N . GLY A 1 106 ? -15.830 3.214 20.574 1.00 83.31 106 GLY A N 1
ATOM 887 C CA . GLY A 1 106 ? -16.442 3.216 21.897 1.00 83.31 106 GLY A CA 1
ATOM 888 C C . GLY A 1 106 ? -17.129 1.899 22.253 1.00 83.31 106 GLY A C 1
ATOM 889 O O . GLY A 1 106 ? -17.029 0.889 21.547 1.00 83.31 106 GLY A O 1
ATOM 890 N N . LYS A 1 107 ? -17.862 1.923 23.365 1.00 85.06 107 LYS A N 1
ATOM 891 C CA . LYS A 1 107 ? -18.463 0.734 23.965 1.00 85.06 107 LYS A CA 1
ATOM 892 C C . LYS A 1 107 ? -19.603 0.172 23.114 1.00 85.06 107 LYS A C 1
ATOM 894 O O . LYS A 1 107 ? -20.529 0.875 22.715 1.00 85.06 107 LYS A O 1
ATOM 899 N N . ARG A 1 108 ? -19.555 -1.135 22.870 1.00 83.12 108 ARG A N 1
ATOM 900 C CA . ARG A 1 108 ? -20.543 -1.890 22.096 1.00 83.12 108 ARG A CA 1
ATOM 901 C C . ARG A 1 108 ? -21.056 -3.061 22.893 1.00 83.12 108 ARG A C 1
ATOM 903 O O . ARG A 1 108 ? -20.297 -3.738 23.583 1.00 83.12 108 ARG A O 1
ATOM 910 N N . SER A 1 109 ? -22.349 -3.323 22.743 1.00 83.25 109 SER A N 1
ATOM 911 C CA . SER A 1 109 ? -22.979 -4.541 23.238 1.00 83.25 109 SER A CA 1
ATOM 912 C C . SER A 1 109 ? -23.443 -5.390 22.058 1.00 83.25 109 SER A C 1
ATOM 914 O O . SER A 1 109 ? -24.285 -4.963 21.268 1.00 83.25 109 SER A O 1
ATOM 916 N N . LEU A 1 110 ? -22.902 -6.600 21.950 1.00 84.31 110 LEU A N 1
ATOM 917 C CA . LEU A 1 110 ? -23.375 -7.647 21.053 1.00 84.31 110 LEU A CA 1
ATOM 918 C C . LEU A 1 110 ? -24.299 -8.590 21.820 1.00 84.31 110 LEU A C 1
ATOM 920 O O . LEU A 1 110 ? -23.911 -9.166 22.838 1.00 84.31 110 LEU A O 1
ATOM 924 N N . PHE A 1 111 ? -25.507 -8.773 21.303 1.00 84.56 111 PHE A N 1
ATOM 925 C CA . PHE A 1 111 ? -26.459 -9.766 21.778 1.00 84.56 111 PHE A CA 1
ATOM 926 C C . PHE A 1 111 ? -26.541 -10.884 20.742 1.00 84.56 111 PHE A C 1
ATOM 928 O O . PHE A 1 111 ? -27.006 -10.680 19.622 1.00 84.56 111 PHE A O 1
ATOM 935 N N . LEU A 1 112 ? -26.042 -12.055 21.123 1.00 81.31 112 LEU A N 1
ATOM 936 C CA . LEU A 1 112 ? -26.173 -13.292 20.361 1.00 81.31 112 LEU A CA 1
ATOM 937 C C . LEU A 1 112 ? -27.463 -13.973 20.817 1.00 81.31 112 LEU A C 1
ATOM 939 O O . LEU A 1 112 ? -27.520 -14.496 21.938 1.00 81.31 112 LEU A O 1
ATOM 943 N N . GLU A 1 113 ? -28.493 -13.897 19.983 1.00 84.88 113 GLU A N 1
ATOM 944 C CA . GLU A 1 113 ? -29.747 -14.642 20.111 1.00 84.88 113 GLU A CA 1
ATOM 945 C C . GLU A 1 113 ? -29.662 -15.924 19.257 1.00 84.88 113 GLU A C 1
ATOM 947 O O . GLU A 1 113 ? -28.747 -16.064 18.446 1.00 84.88 113 GLU A O 1
ATOM 952 N N . GLU A 1 114 ? -30.584 -16.875 19.442 1.00 80.88 114 GLU A N 1
ATOM 953 C CA . GLU A 1 114 ? -30.538 -18.187 18.765 1.00 80.88 114 GLU A CA 1
ATOM 954 C C . GLU A 1 114 ? -30.567 -18.090 17.228 1.00 80.88 114 GLU A C 1
ATOM 956 O O . GLU A 1 114 ? -29.975 -18.933 16.558 1.00 80.88 114 GLU A O 1
ATOM 961 N N . ASP A 1 115 ? -31.194 -17.047 16.669 1.00 82.75 115 ASP A N 1
ATOM 962 C CA . ASP A 1 115 ? -31.338 -16.844 15.220 1.00 82.75 115 ASP A CA 1
ATOM 963 C C . ASP A 1 115 ? -30.627 -15.596 14.668 1.00 82.75 115 ASP A C 1
ATOM 965 O O . ASP A 1 115 ? -30.568 -15.413 13.450 1.00 82.75 115 ASP A O 1
ATOM 969 N N . LYS A 1 116 ? -30.100 -14.712 15.529 1.00 82.50 116 LYS A N 1
ATOM 970 C CA . LYS A 1 116 ? -29.589 -13.405 15.093 1.00 82.50 116 LYS A CA 1
ATOM 971 C C . LYS A 1 116 ? -28.555 -12.783 16.016 1.00 82.50 116 LYS A C 1
ATOM 973 O O . LYS A 1 116 ? -28.504 -13.019 17.220 1.00 82.50 116 LYS A O 1
ATOM 978 N N . ILE A 1 117 ? -27.769 -11.894 15.419 1.00 81.25 117 ILE A N 1
ATOM 979 C CA . ILE A 1 117 ? -26.807 -11.041 16.112 1.00 81.25 117 ILE A CA 1
ATOM 980 C C . ILE A 1 117 ? -27.359 -9.617 16.113 1.00 81.25 117 ILE A C 1
ATOM 982 O O . ILE A 1 117 ? -27.556 -9.030 15.049 1.00 81.25 117 ILE A O 1
ATOM 986 N N . ARG A 1 118 ? -27.608 -9.050 17.297 1.00 80.62 118 ARG A N 1
ATOM 987 C CA . ARG A 1 118 ? -27.999 -7.642 17.457 1.00 80.62 118 ARG A CA 1
ATOM 988 C C . ARG A 1 118 ? -26.846 -6.828 18.031 1.00 80.62 118 ARG A C 1
ATOM 990 O O . ARG A 1 118 ? -26.282 -7.184 19.064 1.00 80.62 118 ARG A O 1
ATOM 997 N N . THR A 1 119 ? -26.522 -5.719 17.378 1.00 75.75 119 THR A N 1
ATOM 998 C CA . THR A 1 119 ? -25.560 -4.718 17.851 1.00 75.75 119 THR A CA 1
ATOM 999 C C . THR A 1 119 ? -26.307 -3.539 18.463 1.00 75.75 119 THR A C 1
ATOM 1001 O O . THR A 1 119 ? -27.196 -2.966 17.838 1.00 75.75 119 THR A O 1
ATOM 1004 N N . VAL A 1 120 ? -25.946 -3.156 19.687 1.00 73.88 120 VAL A N 1
ATOM 1005 C CA . VAL A 1 120 ? -26.441 -1.932 20.330 1.00 73.88 120 VAL A CA 1
ATOM 1006 C C . VAL A 1 120 ? -25.250 -1.030 20.620 1.00 73.88 120 VAL A C 1
ATOM 1008 O O . VAL A 1 120 ? -24.214 -1.489 21.112 1.00 73.88 120 VAL A O 1
ATOM 1011 N N . THR A 1 121 ? -25.407 0.243 20.275 1.00 67.44 121 THR A N 1
ATOM 1012 C CA . THR A 1 121 ? -24.432 1.303 20.538 1.00 67.44 121 THR A CA 1
ATOM 1013 C C . THR A 1 121 ? -25.018 2.205 21.612 1.00 67.44 121 THR A C 1
ATOM 1015 O O . THR A 1 121 ? -26.183 2.581 21.476 1.00 67.44 121 THR A O 1
ATOM 1018 N N . GLU A 1 122 ? -24.255 2.473 22.672 1.00 58.97 122 GLU A N 1
ATOM 1019 C CA . GLU A 1 122 ? -24.625 3.475 23.686 1.00 58.97 122 GLU A CA 1
ATOM 1020 C C . GLU A 1 122 ? -24.430 4.902 23.151 1.00 58.97 122 GLU A C 1
ATOM 1022 O O . GLU A 1 122 ? -23.517 5.111 22.314 1.00 58.97 122 GLU A O 1
#

Sequence (122 aa):
MKFTFDLTEQDYLDFNMFTVKNYQFYRRQRKLLRIILTLIPFGTGLIFWLLEGAERLGVDFIVGFLVAMIPLSILFWFGFPKFFDATMLRNAKKILFKEGKSNILGKRSLFLEEDKIRTVTE